Protein AF-A0A445EWA0-F1 (afdb_monomer)

pLDDT: mean 82.85, std 11.1, range [43.91, 96.12]

Sequence (110 aa):
MLISAWLNVSTDLIVGTDQKDETFWSRIHSYCIQVNANMKRGAVACKKRWYRINKVVAQFAGCYDQANQNIRSGSNADNIKELAYKLYSTNYDKNFTFEMHWNMLRLEQK

Foldseek 3Di:
DLLVLLVCLVPPPPPDPDDDPVRSLQSSQVVVCVVPVPPPDDSVRSVVVVVVLVVLLVLLVVLLVVLVVPDDPDDDSVSSNVSSQVSSCVVPVDGRDCVVSNVVVVVVVD

Organism: Arachis hypogaea (NCBI:txid3818)

Mean predicted aligned error: 7.18 Å

Solvent-accessible surface area (backbone atoms only — not comparable to full-atom values): 6388 Å² total; per-residue (Å²): 97,69,66,57,25,45,50,56,64,75,67,43,74,91,66,55,95,80,61,55,68,69,61,51,37,44,50,33,35,52,47,35,33,75,80,34,79,81,60,88,63,54,36,71,55,50,51,58,51,46,54,56,50,52,52,54,40,51,54,42,48,53,26,33,53,52,28,53,71,72,54,69,94,87,71,59,73,64,60,31,49,53,45,13,52,53,47,34,28,71,76,64,78,41,82,89,83,55,60,74,59,43,53,56,58,58,64,75,74,110

Radius of gyration: 16.54 Å; Cα contacts (8 Å, |Δi|>4): 74; chains: 1; bounding box: 42×24×40 Å

Secondary structure (DSSP, 8-state):
-HHHHHHHHHS-TTT-S---HHHHHHHHHHHHHHH-TT----HHHHHHHHHHHHHHHHHHHHHHHHHHHHSPTT--HHHHHHHHHHHHHHHHSS----HHHHHHHHHTT-

Structure (mmCIF, N/CA/C/O backbone):
data_AF-A0A445EWA0-F1
#
_entry.id   AF-A0A445EWA0-F1
#
loop_
_atom_site.group_PDB
_atom_site.id
_atom_site.type_symbol
_atom_site.label_atom_id
_atom_site.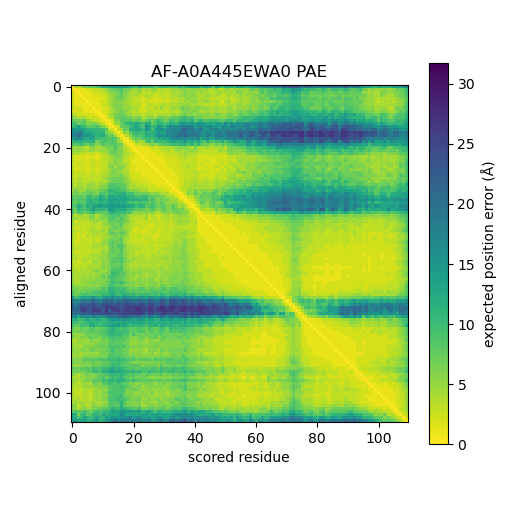label_alt_id
_atom_site.label_comp_id
_atom_site.label_asym_id
_atom_site.label_entity_id
_atom_site.label_seq_id
_atom_site.pdbx_PDB_ins_code
_atom_site.Cartn_x
_atom_site.Cartn_y
_atom_site.Cartn_z
_atom_site.occupancy
_atom_site.B_iso_or_equiv
_atom_site.auth_seq_id
_atom_site.auth_comp_id
_atom_site.auth_asym_id
_atom_site.auth_atom_id
_atom_site.pdbx_PDB_model_num
ATOM 1 N N . MET A 1 1 ? -7.551 10.111 2.344 1.00 73.88 1 MET A N 1
ATOM 2 C CA . MET A 1 1 ? -8.521 9.782 3.411 1.00 73.88 1 MET A CA 1
ATOM 3 C C . MET A 1 1 ? -8.146 8.498 4.145 1.00 73.88 1 MET A C 1
ATOM 5 O O . MET A 1 1 ? -7.684 8.621 5.261 1.00 73.88 1 MET A O 1
ATOM 9 N N . LEU A 1 2 ? -8.248 7.294 3.554 1.00 82.81 2 LEU A N 1
ATOM 10 C CA . LEU A 1 2 ? -7.838 6.061 4.260 1.00 82.81 2 LEU A CA 1
ATOM 11 C C . LEU A 1 2 ? -6.312 5.868 4.304 1.00 82.81 2 LEU A C 1
ATOM 13 O O . LEU A 1 2 ? -5.791 5.495 5.343 1.00 82.81 2 LEU A O 1
ATOM 17 N N . ILE A 1 3 ? -5.600 6.161 3.208 1.00 81.25 3 ILE A N 1
ATOM 18 C CA . ILE A 1 3 ? -4.126 6.066 3.160 1.00 81.25 3 ILE A CA 1
ATOM 19 C C . ILE A 1 3 ? -3.472 7.098 4.065 1.00 81.25 3 ILE A C 1
ATOM 21 O O . ILE A 1 3 ? -2.608 6.749 4.848 1.00 81.25 3 ILE A O 1
ATOM 25 N N . SER A 1 4 ? -3.939 8.343 4.009 1.00 80.81 4 SER A N 1
ATOM 26 C CA . SER A 1 4 ? -3.468 9.412 4.892 1.00 80.81 4 SER A CA 1
ATOM 27 C C . SER A 1 4 ? -3.724 9.098 6.370 1.00 80.81 4 SER A C 1
ATOM 29 O O . SER A 1 4 ? -2.848 9.323 7.191 1.00 80.81 4 SER A O 1
ATOM 31 N N . ALA A 1 5 ? -4.893 8.534 6.705 1.00 83.94 5 ALA A N 1
ATOM 32 C CA . ALA A 1 5 ? -5.199 8.091 8.066 1.00 83.94 5 ALA A CA 1
ATOM 33 C C . ALA A 1 5 ? -4.288 6.942 8.511 1.00 83.94 5 ALA A C 1
ATOM 35 O O . ALA A 1 5 ? -3.788 6.950 9.627 1.00 83.94 5 ALA A O 1
ATOM 36 N N . TRP A 1 6 ? -4.073 5.954 7.635 1.00 84.19 6 TRP A N 1
ATOM 37 C CA . TRP A 1 6 ? -3.179 4.838 7.920 1.00 84.19 6 TRP A CA 1
ATOM 38 C C . TRP A 1 6 ? -1.747 5.325 8.138 1.00 84.19 6 TRP A C 1
ATOM 40 O O . TRP A 1 6 ? -1.171 4.987 9.162 1.00 84.19 6 TRP A O 1
ATOM 50 N N . LEU A 1 7 ? -1.230 6.176 7.243 1.00 81.75 7 LEU A N 1
ATOM 51 C CA . LEU A 1 7 ? 0.098 6.780 7.355 1.00 81.75 7 LEU A CA 1
ATOM 52 C C . LEU A 1 7 ? 0.248 7.506 8.690 1.00 81.75 7 LEU A C 1
ATOM 54 O O . LEU A 1 7 ? 1.124 7.143 9.463 1.00 81.75 7 LEU A O 1
ATOM 58 N N . ASN A 1 8 ? -0.673 8.422 9.008 1.00 81.12 8 ASN A N 1
ATOM 59 C CA . ASN A 1 8 ? -0.639 9.198 10.247 1.00 81.12 8 ASN A CA 1
ATOM 60 C C . ASN A 1 8 ? -0.627 8.325 11.511 1.00 81.12 8 ASN A C 1
ATOM 62 O O . ASN A 1 8 ? 0.101 8.636 12.442 1.00 81.12 8 ASN A O 1
ATOM 66 N N . VAL A 1 9 ? -1.391 7.228 11.541 1.00 81.00 9 VAL A N 1
ATOM 67 C CA . VAL A 1 9 ? -1.429 6.321 12.703 1.00 81.00 9 VAL A CA 1
ATOM 68 C C . VAL A 1 9 ? -0.228 5.367 12.725 1.00 81.00 9 VAL A C 1
ATOM 70 O O . VAL A 1 9 ? 0.224 4.984 13.800 1.00 81.00 9 VAL A O 1
ATOM 73 N N . SER A 1 10 ? 0.296 4.968 11.562 1.00 76.31 10 SER A N 1
ATOM 74 C CA . SER A 1 10 ? 1.449 4.061 11.446 1.00 76.31 10 SER A CA 1
ATOM 75 C C . SER A 1 10 ? 2.792 4.723 11.756 1.00 76.31 10 SER A C 1
ATOM 77 O O . SER A 1 10 ? 3.719 4.027 12.159 1.00 76.31 10 SER A O 1
ATOM 79 N N . THR A 1 11 ? 2.894 6.044 11.580 1.00 74.06 11 THR A N 1
ATOM 80 C CA . THR A 1 11 ? 4.105 6.832 11.856 1.00 74.06 11 THR A CA 1
ATOM 81 C C . THR A 1 11 ? 4.021 7.614 13.168 1.00 74.06 11 THR A C 1
ATOM 83 O O . THR A 1 11 ? 4.972 8.305 13.52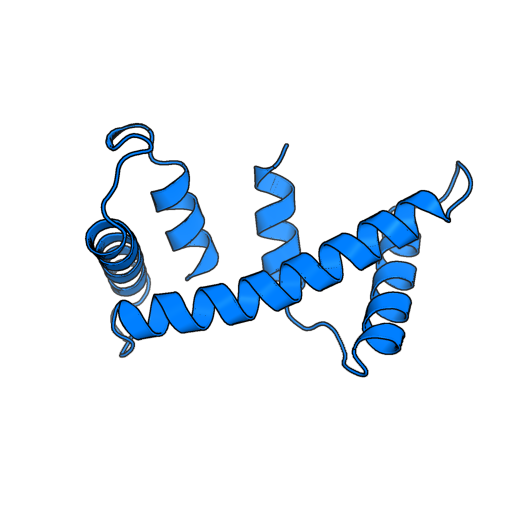8 1.00 74.06 11 THR A O 1
ATOM 86 N N . ASP A 1 12 ? 2.910 7.496 13.906 1.00 70.69 12 ASP A N 1
ATOM 87 C CA . ASP A 1 12 ? 2.733 8.130 15.211 1.00 70.69 12 ASP A CA 1
ATOM 88 C C . ASP A 1 12 ? 3.683 7.514 16.253 1.00 70.69 12 ASP A C 1
ATOM 90 O O . ASP A 1 12 ? 3.441 6.440 16.816 1.00 70.69 12 ASP A O 1
ATOM 94 N N . LEU A 1 13 ? 4.777 8.235 16.512 1.00 57.25 13 LEU A N 1
ATOM 95 C CA . LEU A 1 13 ? 5.830 7.871 17.460 1.00 57.25 13 LEU A CA 1
ATOM 96 C C . LEU A 1 13 ? 5.319 7.737 18.902 1.00 57.25 13 LEU A C 1
ATOM 98 O O . LEU A 1 13 ? 5.947 7.047 19.702 1.00 57.25 13 LEU A O 1
ATOM 102 N N . ILE A 1 14 ? 4.193 8.376 19.246 1.00 60.62 14 ILE A N 1
ATOM 103 C CA . ILE A 1 14 ? 3.695 8.463 20.628 1.00 60.62 14 ILE A CA 1
ATOM 104 C C . ILE A 1 14 ? 3.207 7.106 21.135 1.00 60.62 14 ILE A C 1
ATOM 106 O O . ILE A 1 14 ? 3.206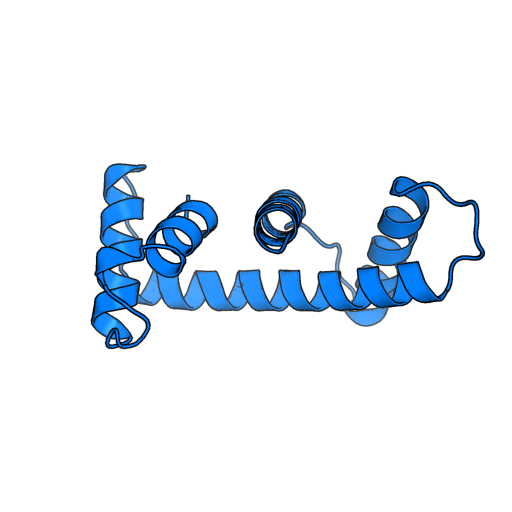 6.861 22.340 1.00 60.62 14 ILE A O 1
ATOM 110 N N . VAL A 1 15 ? 2.790 6.208 20.242 1.00 58.34 15 VAL A N 1
ATOM 111 C CA . VAL A 1 15 ? 2.111 4.976 20.664 1.00 58.34 15 VAL A CA 1
ATOM 112 C C . VAL A 1 15 ? 2.969 3.723 20.480 1.00 58.34 15 VAL A C 1
ATOM 114 O O . VAL A 1 15 ? 2.641 2.666 21.014 1.00 58.34 15 VAL A O 1
ATOM 117 N N . GLY A 1 16 ? 4.126 3.847 19.830 1.00 56.25 16 GLY A N 1
ATOM 118 C CA . GLY A 1 16 ? 5.035 2.725 19.625 1.00 56.25 16 GLY A CA 1
ATOM 119 C C . GLY A 1 16 ? 4.421 1.591 18.791 1.00 56.25 16 GLY A C 1
ATOM 120 O O . GLY A 1 16 ? 3.249 1.599 18.403 1.00 56.25 16 GLY A O 1
ATOM 121 N N . THR A 1 17 ? 5.250 0.597 18.491 1.00 55.97 17 THR A N 1
ATOM 122 C CA . THR A 1 17 ? 4.958 -0.497 17.551 1.00 55.97 17 THR A CA 1
ATOM 123 C C . THR A 1 17 ? 3.984 -1.552 18.097 1.00 55.97 17 THR A C 1
ATOM 125 O O . THR A 1 17 ? 3.592 -2.451 17.359 1.00 55.97 17 THR A O 1
ATOM 128 N N . ASP A 1 18 ? 3.563 -1.441 19.363 1.00 61.50 18 ASP A N 1
ATOM 129 C CA . ASP A 1 18 ? 2.872 -2.500 20.118 1.00 61.50 18 ASP A CA 1
ATOM 130 C C . ASP A 1 18 ? 1.366 -2.224 20.325 1.00 61.50 18 ASP A C 1
ATOM 132 O O . ASP A 1 18 ? 0.767 -2.469 21.376 1.00 61.50 18 ASP A O 1
ATOM 136 N N . GLN A 1 19 ? 0.714 -1.664 19.301 1.00 69.12 19 GLN A N 1
ATOM 137 C CA . GLN A 1 19 ? -0.733 -1.447 19.318 1.00 69.12 19 GLN A CA 1
ATOM 138 C C . GLN A 1 19 ? -1.493 -2.739 19.012 1.00 69.12 19 GLN A C 1
ATOM 140 O O . GLN A 1 19 ? -1.285 -3.375 17.980 1.00 69.12 19 GLN A O 1
ATOM 145 N N . LYS A 1 20 ? -2.482 -3.068 19.853 1.00 80.38 20 LYS A N 1
ATOM 146 C CA . LYS A 1 20 ? -3.496 -4.077 19.514 1.00 80.38 20 LYS A CA 1
ATOM 147 C C . LYS A 1 20 ? -4.191 -3.687 18.203 1.00 80.38 20 LYS A C 1
ATOM 149 O O . LYS A 1 20 ? -4.605 -2.538 18.041 1.00 80.38 20 LYS A O 1
ATOM 154 N N . ASP A 1 21 ? -4.358 -4.652 17.296 1.00 80.31 21 ASP A N 1
ATOM 155 C CA . ASP A 1 21 ? -4.940 -4.451 15.957 1.00 80.31 21 ASP A CA 1
ATOM 156 C C . ASP A 1 21 ? -6.289 -3.706 16.000 1.00 80.31 21 ASP A C 1
ATOM 158 O O . ASP A 1 21 ? -6.515 -2.774 15.227 1.00 80.31 21 ASP A O 1
ATOM 162 N N . GLU A 1 22 ? -7.157 -4.032 16.958 1.00 83.38 22 GLU A N 1
ATOM 163 C CA . GLU A 1 22 ? -8.445 -3.350 17.142 1.00 83.38 22 GLU A CA 1
ATOM 164 C C . GLU A 1 22 ? -8.287 -1.858 17.467 1.00 83.38 22 GLU A C 1
ATOM 166 O O . GLU A 1 22 ? -8.998 -1.017 16.908 1.00 83.38 22 GLU A O 1
ATOM 171 N N . THR A 1 23 ? -7.328 -1.510 18.328 1.00 84.75 23 THR A N 1
ATOM 172 C CA . THR A 1 23 ? -7.024 -0.123 18.706 1.00 84.75 23 THR A CA 1
ATOM 173 C C . THR A 1 23 ? -6.483 0.657 17.512 1.00 84.75 23 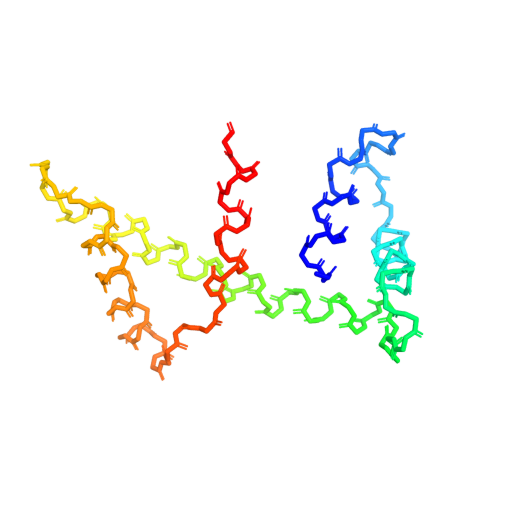THR A C 1
ATOM 175 O O . THR A 1 23 ? -6.919 1.783 17.259 1.00 84.75 23 THR A O 1
ATOM 178 N N . PHE A 1 24 ? -5.594 0.038 16.734 1.00 85.19 24 PHE A N 1
ATOM 179 C CA . PHE A 1 24 ? -5.018 0.629 15.529 1.00 85.19 24 PHE A CA 1
ATOM 180 C C . PHE A 1 24 ? -6.105 0.995 14.504 1.00 85.19 24 PHE A C 1
ATOM 182 O O . PHE A 1 24 ? -6.220 2.148 14.075 1.00 85.19 24 PHE A O 1
ATOM 189 N N . TRP A 1 25 ? -6.985 0.047 14.168 1.00 87.69 25 TRP A N 1
ATOM 190 C CA . TRP A 1 25 ? -8.066 0.291 13.207 1.00 87.69 25 TRP A CA 1
ATOM 191 C C . TRP A 1 25 ? -9.141 1.242 13.730 1.00 87.69 25 TRP A C 1
ATOM 193 O O . TRP A 1 25 ? -9.729 1.986 12.939 1.00 87.69 25 TRP A O 1
ATOM 203 N N . SER A 1 26 ? -9.376 1.259 15.044 1.00 86.88 26 SER A N 1
ATOM 204 C CA . SER A 1 26 ? -10.289 2.214 15.675 1.00 86.88 26 SER A CA 1
ATOM 205 C C . SER A 1 26 ? -9.788 3.650 15.527 1.00 86.88 26 SER A C 1
ATOM 207 O O . SER A 1 26 ? -10.568 4.532 15.180 1.00 86.88 26 SER A O 1
ATOM 209 N N . ARG A 1 27 ? -8.482 3.894 15.681 1.00 86.62 27 ARG A N 1
ATOM 210 C CA . ARG A 1 27 ? -7.885 5.226 15.486 1.00 86.62 27 ARG A CA 1
ATOM 211 C C . ARG A 1 27 ? -7.910 5.683 14.037 1.00 86.62 27 ARG A C 1
ATOM 213 O O . ARG A 1 27 ? -8.311 6.812 13.767 1.00 86.62 27 ARG A O 1
ATOM 220 N N . ILE A 1 28 ? -7.578 4.792 13.101 1.00 86.12 28 ILE A N 1
ATOM 221 C CA . ILE A 1 28 ? -7.705 5.071 11.662 1.00 86.12 28 ILE A CA 1
ATOM 222 C C . ILE A 1 28 ? -9.145 5.461 11.320 1.00 86.12 28 ILE A C 1
ATOM 224 O O . ILE A 1 28 ? -9.381 6.389 10.545 1.00 86.12 28 ILE A O 1
ATOM 228 N N . HIS A 1 29 ? -10.118 4.751 11.890 1.00 86.31 29 HIS A N 1
ATOM 229 C CA . HIS A 1 29 ? -11.529 5.053 11.704 1.00 86.31 29 HIS A CA 1
ATOM 230 C C . HIS A 1 29 ? -11.911 6.418 12.288 1.00 86.31 29 HIS A C 1
ATOM 232 O O . HIS A 1 29 ? -12.531 7.209 11.578 1.00 86.31 29 HIS A O 1
ATOM 238 N N . SER A 1 30 ? -11.488 6.729 13.517 1.00 86.31 30 SER A N 1
ATOM 239 C CA . SER A 1 30 ? -11.712 8.039 14.139 1.00 86.31 30 SER A CA 1
ATOM 240 C C . SER A 1 30 ? -11.141 9.177 13.295 1.00 86.31 30 SER A C 1
ATOM 242 O O . SER A 1 30 ? -11.850 10.141 13.018 1.00 86.31 30 SER A O 1
ATOM 244 N N . TYR A 1 31 ? -9.913 9.033 12.790 1.00 84.69 31 TYR A N 1
ATOM 245 C CA . 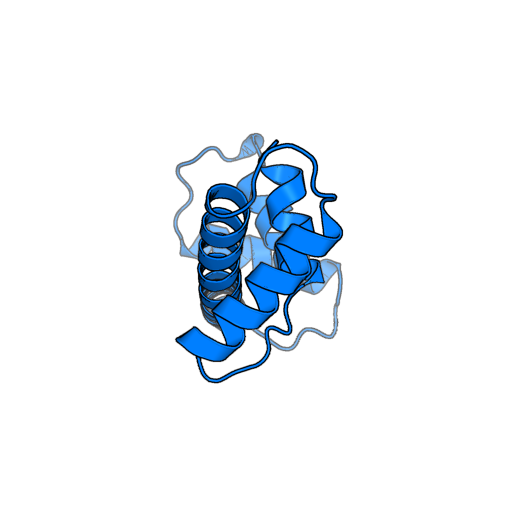TYR A 1 31 ? -9.307 10.015 11.890 1.00 84.69 31 TYR A CA 1
ATOM 246 C C . TYR A 1 31 ? -10.097 10.150 10.577 1.00 84.69 31 TYR A C 1
ATOM 248 O O . TYR A 1 31 ? -10.353 11.252 10.093 1.00 84.69 31 TYR A O 1
ATOM 256 N N . CYS A 1 32 ? -10.547 9.034 9.994 1.00 83.00 32 CYS A N 1
ATOM 257 C CA . CYS A 1 32 ? -11.378 9.071 8.790 1.00 83.00 32 CYS A CA 1
ATOM 258 C C . CYS A 1 32 ? -12.710 9.807 9.012 1.00 83.00 32 CYS A C 1
ATOM 260 O O . CYS A 1 32 ? -13.147 10.507 8.103 1.00 83.00 32 CYS A O 1
ATOM 262 N N . ILE A 1 33 ? -13.340 9.665 10.183 1.00 84.81 33 ILE A N 1
ATOM 263 C CA . ILE A 1 33 ? -14.559 10.409 10.542 1.00 84.81 33 ILE A CA 1
ATOM 264 C C . ILE A 1 33 ? -14.253 11.894 10.740 1.00 84.81 33 ILE A C 1
ATOM 266 O O . ILE A 1 33 ? -15.002 12.728 10.245 1.00 84.81 33 ILE A O 1
ATOM 270 N N . GLN A 1 34 ? -13.152 12.239 11.412 1.00 82.62 34 GLN A N 1
ATOM 271 C CA . GLN A 1 34 ? -12.747 13.638 11.602 1.00 82.62 34 GLN A CA 1
ATOM 272 C C . GLN A 1 34 ? -12.550 14.363 10.265 1.00 82.62 34 GLN A C 1
ATOM 274 O O . GLN A 1 34 ? -12.989 15.496 10.101 1.00 82.62 34 GLN A O 1
ATOM 279 N N . VAL A 1 35 ? -11.935 13.691 9.289 1.00 76.94 35 VAL A N 1
ATOM 280 C CA . VAL A 1 35 ? -11.702 14.244 7.945 1.00 76.94 35 VAL A CA 1
ATOM 281 C C . VAL A 1 35 ? -12.956 14.177 7.063 1.00 76.94 35 VAL A C 1
ATOM 283 O O . VAL A 1 35 ? -13.104 14.960 6.127 1.00 76.94 35 VAL A O 1
ATOM 286 N N . ASN A 1 36 ? -13.868 13.239 7.324 1.00 79.00 36 ASN A N 1
ATOM 287 C CA . ASN A 1 36 ? -15.120 13.093 6.590 1.00 79.00 36 ASN A CA 1
ATOM 288 C C . ASN A 1 36 ? -16.224 12.551 7.502 1.00 79.00 36 ASN A C 1
ATOM 290 O O . ASN A 1 36 ? -16.434 11.337 7.600 1.00 79.00 36 ASN A O 1
ATOM 294 N N . ALA A 1 37 ? -16.978 13.471 8.104 1.00 72.94 37 ALA A N 1
ATOM 295 C CA . ALA A 1 37 ? -18.052 13.154 9.042 1.00 72.94 37 ALA A CA 1
ATOM 296 C C . ALA A 1 37 ? -19.166 12.281 8.427 1.00 72.94 37 ALA A C 1
ATOM 298 O O . ALA A 1 37 ? -19.872 11.579 9.145 1.00 72.94 37 ALA A O 1
ATOM 299 N N . ASN A 1 38 ? -19.285 12.249 7.094 1.00 72.69 38 ASN A N 1
ATOM 300 C CA . ASN A 1 38 ? -20.263 11.427 6.375 1.00 72.69 38 ASN A CA 1
ATOM 301 C C . ASN A 1 38 ? -19.782 9.985 6.121 1.00 72.69 38 ASN A C 1
ATOM 303 O O . ASN A 1 38 ? -20.440 9.215 5.410 1.00 72.69 38 ASN A O 1
ATOM 307 N N . MET A 1 39 ? -18.626 9.585 6.659 1.00 73.62 39 MET A N 1
ATOM 308 C CA . MET A 1 39 ? -18.122 8.223 6.528 1.00 73.62 39 MET A CA 1
ATOM 309 C C . MET A 1 39 ? -19.013 7.226 7.290 1.00 73.62 39 MET A C 1
ATOM 311 O O . MET A 1 39 ? -18.850 6.993 8.478 1.00 73.62 39 MET A O 1
ATOM 315 N N . LYS A 1 40 ? -19.886 6.523 6.561 1.00 75.12 40 LYS A N 1
ATOM 316 C CA . LYS A 1 40 ? -20.751 5.450 7.100 1.00 75.12 40 LYS A CA 1
ATOM 317 C C . LYS A 1 40 ? -20.034 4.114 7.382 1.00 75.12 40 LYS A C 1
ATOM 319 O O . LYS A 1 40 ? -20.677 3.123 7.712 1.00 75.12 40 LYS A O 1
ATOM 324 N N . ARG A 1 41 ? -18.719 4.023 7.150 1.00 75.25 41 ARG A N 1
ATOM 325 C CA . ARG A 1 41 ? -17.952 2.764 7.214 1.00 75.25 41 ARG A CA 1
ATOM 326 C C . ARG A 1 41 ? -17.270 2.618 8.564 1.00 75.25 41 ARG A C 1
ATOM 328 O O . ARG A 1 41 ? -16.359 3.386 8.822 1.00 75.25 41 ARG A O 1
ATOM 335 N N . GLY A 1 42 ? -17.621 1.576 9.320 1.00 83.81 42 GLY A N 1
ATOM 336 C CA . GLY A 1 42 ? -16.944 1.211 10.570 1.00 83.81 42 GLY A CA 1
ATOM 337 C C . GLY A 1 42 ? -15.492 0.738 10.390 1.00 83.81 42 GLY A C 1
ATOM 338 O O . GLY A 1 42 ? -15.069 0.385 9.284 1.00 83.81 42 GLY A O 1
ATOM 339 N N . ALA A 1 43 ? -14.742 0.650 11.492 1.00 83.56 43 ALA A N 1
ATOM 340 C CA . ALA A 1 43 ? -13.320 0.275 11.513 1.00 83.56 43 ALA A CA 1
ATOM 341 C C . ALA A 1 43 ? -13.000 -1.042 10.776 1.00 83.56 43 ALA A C 1
ATOM 343 O O . ALA A 1 43 ? -12.050 -1.110 9.996 1.00 83.56 43 ALA A O 1
ATOM 344 N N . VAL A 1 44 ? -13.844 -2.071 10.917 1.00 85.31 44 VAL A N 1
ATOM 345 C CA . VAL A 1 44 ? -13.688 -3.352 10.196 1.00 85.31 44 VAL A CA 1
ATOM 346 C C . VAL A 1 44 ? -13.796 -3.171 8.675 1.00 85.31 44 VAL A C 1
ATOM 348 O O . VAL A 1 44 ? -13.075 -3.811 7.905 1.00 85.31 44 VAL A O 1
ATOM 351 N N . ALA A 1 45 ? -14.676 -2.279 8.213 1.00 85.94 45 ALA A N 1
ATOM 352 C CA . ALA A 1 45 ? -14.806 -1.963 6.794 1.00 85.94 45 ALA A CA 1
ATOM 353 C C . ALA A 1 45 ? -13.594 -1.165 6.281 1.00 85.94 45 ALA A C 1
ATOM 355 O O . ALA A 1 45 ? -13.151 -1.404 5.154 1.00 85.94 45 ALA A O 1
ATOM 356 N N . CYS A 1 46 ? -13.023 -0.275 7.104 1.00 85.94 46 CYS A N 1
ATOM 357 C CA . CYS A 1 46 ? -11.755 0.406 6.814 1.00 85.94 46 CYS A CA 1
ATOM 358 C C . CYS A 1 46 ? -10.623 -0.602 6.624 1.00 85.94 46 CYS A C 1
ATOM 360 O O . CYS A 1 46 ? -9.970 -0.584 5.583 1.00 85.94 46 CYS A O 1
ATOM 362 N N . LYS A 1 47 ? -10.470 -1.534 7.573 1.00 87.75 47 LYS A N 1
ATOM 363 C CA . LYS A 1 47 ? -9.482 -2.617 7.535 1.00 87.75 47 LYS A CA 1
ATOM 364 C C . LYS A 1 47 ? -9.582 -3.435 6.249 1.00 87.75 47 LYS A C 1
ATOM 366 O O . LYS A 1 47 ? -8.624 -3.537 5.484 1.00 87.75 47 LYS A O 1
ATOM 371 N N . LYS A 1 48 ? -10.771 -3.969 5.947 1.00 88.81 48 LYS A N 1
ATOM 372 C CA . LYS A 1 48 ? -11.004 -4.761 4.723 1.00 88.81 48 LYS A CA 1
ATOM 373 C C . LYS A 1 48 ? -10.698 -3.965 3.454 1.00 88.81 48 LYS A C 1
ATOM 375 O O . LYS A 1 48 ? -10.123 -4.508 2.512 1.00 88.81 48 LYS A O 1
ATOM 380 N N . ARG A 1 49 ? -11.084 -2.685 3.407 1.00 88.81 49 ARG A N 1
ATOM 381 C CA . ARG A 1 49 ? -10.802 -1.820 2.256 1.00 88.81 49 ARG A CA 1
ATOM 382 C C . ARG A 1 49 ? -9.307 -1.554 2.107 1.00 88.81 49 ARG A C 1
ATOM 384 O O . ARG A 1 49 ? -8.816 -1.621 0.985 1.00 88.81 49 ARG A O 1
ATOM 391 N N . TRP A 1 50 ? -8.608 -1.291 3.209 1.00 89.31 50 TRP A N 1
ATOM 392 C CA . TRP A 1 50 ? -7.165 -1.080 3.211 1.00 89.31 50 TRP A CA 1
ATOM 393 C C . TRP A 1 50 ? -6.433 -2.276 2.616 1.00 89.31 50 TRP A C 1
ATOM 395 O O . TRP A 1 50 ? -5.722 -2.100 1.637 1.00 89.31 50 TRP A O 1
ATOM 405 N N . TYR A 1 51 ? -6.671 -3.496 3.109 1.00 90.56 51 TYR A N 1
ATOM 406 C CA . TYR A 1 51 ? -5.973 -4.676 2.585 1.00 90.56 51 TYR A CA 1
ATOM 407 C C . TYR A 1 51 ? -6.215 -4.911 1.095 1.00 90.56 51 TYR A C 1
ATOM 409 O O . TYR A 1 51 ? -5.301 -5.324 0.387 1.00 90.56 51 TYR A O 1
ATOM 417 N N . ARG A 1 52 ? -7.423 -4.621 0.594 1.00 91.31 52 ARG A N 1
ATOM 418 C CA . ARG A 1 52 ? -7.714 -4.710 -0.845 1.00 91.31 52 ARG A CA 1
ATOM 419 C C . ARG A 1 52 ? -6.873 -3.721 -1.650 1.00 91.31 52 ARG A C 1
ATOM 421 O O . ARG A 1 52 ? -6.294 -4.112 -2.655 1.00 91.31 52 ARG A O 1
ATOM 428 N N . ILE A 1 53 ? -6.796 -2.468 -1.200 1.00 90.38 53 ILE A N 1
ATOM 429 C CA . ILE A 1 53 ? -5.992 -1.430 -1.858 1.00 90.38 53 ILE A CA 1
ATOM 430 C C . ILE A 1 53 ? -4.507 -1.775 -1.758 1.00 90.38 53 ILE A C 1
ATOM 432 O O . ILE A 1 53 ? -3.823 -1.792 -2.774 1.00 90.38 53 ILE A O 1
ATOM 436 N N . ASN A 1 54 ? -4.026 -2.106 -0.560 1.00 89.38 54 ASN A N 1
ATOM 437 C CA . ASN A 1 54 ? -2.623 -2.411 -0.310 1.00 89.38 54 ASN A CA 1
ATOM 438 C C . ASN A 1 54 ? -2.147 -3.605 -1.140 1.00 89.38 54 ASN A C 1
ATOM 440 O O . ASN A 1 54 ? -1.060 -3.561 -1.700 1.00 89.38 54 ASN A O 1
ATOM 444 N N . LYS A 1 55 ? -2.986 -4.637 -1.302 1.00 92.56 55 LYS A N 1
ATOM 445 C CA . LYS A 1 55 ? -2.692 -5.760 -2.200 1.00 92.56 55 LYS A CA 1
ATOM 446 C C . LYS A 1 55 ? -2.461 -5.283 -3.635 1.00 92.56 55 LYS A C 1
ATOM 448 O O . LYS A 1 55 ? -1.454 -5.638 -4.232 1.00 92.56 55 LYS A O 1
ATOM 453 N N . VAL A 1 56 ? -3.374 -4.480 -4.180 1.00 93.62 56 VAL A N 1
ATOM 454 C CA . VAL A 1 56 ? -3.276 -3.977 -5.561 1.00 93.62 56 VAL A CA 1
ATOM 455 C C . VAL A 1 56 ? -2.067 -3.052 -5.737 1.00 93.62 56 VAL A C 1
ATOM 457 O O . VAL A 1 56 ? -1.360 -3.147 -6.736 1.00 93.62 56 VAL A O 1
ATOM 460 N N . VAL A 1 57 ? -1.791 -2.199 -4.750 1.00 92.44 57 VAL A N 1
ATOM 461 C CA . VAL A 1 57 ? -0.626 -1.304 -4.744 1.00 92.44 57 VAL A CA 1
ATOM 462 C C . VAL A 1 57 ? 0.688 -2.089 -4.671 1.00 92.44 57 VAL A C 1
ATOM 464 O O . VAL A 1 57 ? 1.595 -1.797 -5.441 1.00 92.44 57 VAL A O 1
ATOM 467 N N . ALA A 1 58 ? 0.789 -3.104 -3.809 1.00 91.88 58 ALA A N 1
ATOM 468 C CA . ALA A 1 58 ? 1.981 -3.946 -3.691 1.00 91.88 58 ALA A CA 1
ATOM 469 C C . ALA A 1 58 ? 2.247 -4.755 -4.971 1.00 91.88 58 ALA A C 1
ATOM 471 O O . ALA A 1 58 ? 3.388 -4.873 -5.408 1.00 91.88 58 ALA A O 1
ATOM 472 N N . GLN A 1 59 ? 1.190 -5.262 -5.612 1.00 94.81 59 GLN A N 1
ATOM 473 C CA . GLN A 1 59 ? 1.295 -5.921 -6.916 1.00 94.81 59 GLN A CA 1
ATOM 474 C C . GLN A 1 59 ? 1.858 -4.981 -7.989 1.00 94.81 59 GLN A C 1
ATOM 476 O O . GLN A 1 59 ? 2.735 -5.381 -8.750 1.00 94.81 59 GLN A O 1
ATOM 481 N N . PHE A 1 60 ? 1.378 -3.734 -8.038 1.00 94.75 60 PHE A N 1
ATOM 482 C CA . PHE A 1 60 ? 1.903 -2.731 -8.964 1.00 94.75 60 PHE A CA 1
ATOM 483 C C . PHE A 1 60 ? 3.345 -2.331 -8.630 1.00 94.75 60 PHE A C 1
ATOM 485 O O . PHE A 1 60 ? 4.154 -2.198 -9.542 1.00 94.75 60 PHE A O 1
ATOM 492 N N . ALA A 1 61 ? 3.691 -2.199 -7.346 1.00 92.56 61 ALA A N 1
ATOM 493 C CA . ALA A 1 61 ? 5.062 -1.926 -6.917 1.00 92.56 61 ALA A CA 1
ATOM 494 C C . ALA A 1 61 ? 6.037 -3.006 -7.414 1.00 92.56 61 ALA A C 1
ATOM 496 O O . ALA A 1 61 ? 7.050 -2.664 -8.010 1.00 92.56 61 ALA A O 1
ATOM 497 N N . GLY A 1 62 ? 5.677 -4.290 -7.307 1.00 93.31 62 GLY A N 1
ATOM 498 C CA . GLY A 1 62 ? 6.489 -5.377 -7.867 1.00 93.31 62 GLY A CA 1
ATOM 499 C C . GLY A 1 62 ? 6.664 -5.284 -9.390 1.00 93.31 62 GLY A C 1
ATOM 500 O O . GLY A 1 62 ? 7.764 -5.485 -9.898 1.00 93.31 62 GLY A O 1
ATOM 501 N N . CYS A 1 63 ? 5.611 -4.916 -10.131 1.00 94.62 63 CYS A N 1
ATOM 502 C CA . CYS A 1 63 ? 5.716 -4.652 -11.572 1.00 94.62 63 CYS A CA 1
ATOM 503 C C . CYS A 1 63 ? 6.610 -3.441 -11.881 1.00 94.62 63 CYS A C 1
ATOM 505 O O . CYS A 1 63 ? 7.331 -3.456 -12.876 1.00 94.62 63 CYS A O 1
ATOM 507 N N . TYR A 1 64 ? 6.578 -2.404 -11.042 1.00 92.44 64 TYR A N 1
ATOM 508 C CA . TYR A 1 64 ? 7.445 -1.236 -11.175 1.00 92.44 64 TYR A CA 1
ATOM 509 C C . TYR A 1 64 ? 8.913 -1.582 -10.914 1.00 92.44 64 TYR A C 1
ATOM 511 O O . TYR A 1 64 ? 9.776 -1.174 -11.688 1.00 92.44 64 TYR A O 1
ATOM 519 N N . ASP A 1 65 ? 9.204 -2.385 -9.892 1.00 91.31 65 ASP A N 1
ATOM 520 C CA . ASP A 1 65 ? 10.563 -2.848 -9.600 1.00 91.31 65 ASP A CA 1
ATOM 521 C C . ASP A 1 65 ? 11.100 -3.729 -10.733 1.00 91.31 65 ASP A C 1
ATOM 523 O O . ASP A 1 65 ? 12.232 -3.546 -11.184 1.00 91.31 65 ASP A O 1
ATOM 527 N N . GLN A 1 66 ? 10.263 -4.622 -11.269 1.00 91.88 66 GLN A N 1
ATOM 528 C CA . GLN A 1 66 ? 10.594 -5.427 -12.445 1.00 91.88 66 GLN A CA 1
ATOM 529 C C . GLN A 1 66 ? 10.845 -4.551 -13.684 1.00 91.88 66 GLN A C 1
ATOM 531 O O . GLN A 1 66 ? 11.788 -4.794 -14.437 1.00 91.88 66 GLN A O 1
ATOM 536 N N . ALA A 1 67 ? 10.027 -3.519 -13.908 1.00 90.88 67 ALA A N 1
ATOM 537 C CA . ALA A 1 67 ? 10.241 -2.560 -14.989 1.00 90.88 67 ALA A CA 1
ATOM 538 C C . ALA A 1 67 ? 11.572 -1.813 -14.822 1.00 90.88 67 ALA A C 1
ATOM 540 O O . ALA A 1 67 ? 12.326 -1.676 -15.784 1.00 90.88 67 ALA A O 1
ATOM 541 N N . ASN A 1 68 ? 11.886 -1.385 -13.598 1.00 88.12 68 ASN A N 1
ATOM 542 C CA . ASN A 1 68 ? 13.115 -0.673 -13.270 1.00 88.12 68 ASN A CA 1
ATOM 543 C C . ASN A 1 68 ? 14.368 -1.540 -13.492 1.00 88.12 68 ASN A C 1
ATOM 545 O O . ASN A 1 68 ? 15.372 -1.044 -13.989 1.00 88.12 68 ASN A O 1
ATOM 549 N N . GLN A 1 69 ? 14.301 -2.840 -13.187 1.00 87.38 69 GLN A N 1
ATOM 550 C CA . GLN A 1 69 ? 15.402 -3.787 -13.422 1.00 87.38 69 GLN A CA 1
ATOM 551 C C . GLN A 1 69 ? 15.645 -4.091 -14.910 1.00 87.38 69 GLN A C 1
ATOM 553 O O . GLN A 1 69 ? 16.776 -4.362 -15.305 1.00 87.38 69 GLN A O 1
ATOM 558 N N . ASN A 1 70 ? 14.599 -4.054 -15.741 1.00 79.81 70 ASN A N 1
ATOM 559 C CA . ASN A 1 70 ? 14.687 -4.385 -17.169 1.00 79.81 70 ASN A CA 1
ATOM 560 C C . ASN A 1 70 ? 15.189 -3.233 -18.050 1.00 79.81 70 ASN A C 1
ATOM 562 O O . ASN A 1 70 ? 15.492 -3.436 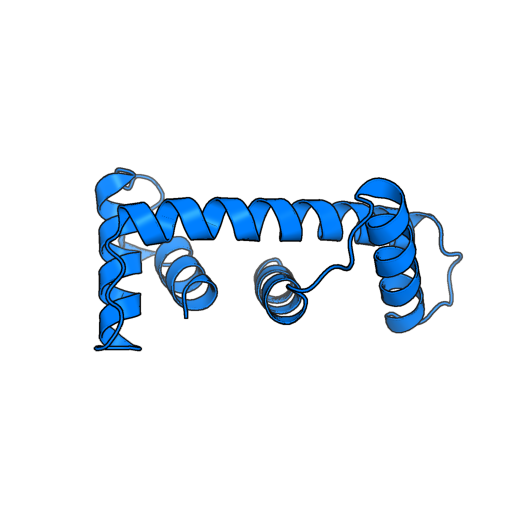-19.228 1.00 79.81 70 ASN A O 1
ATOM 566 N N . ILE A 1 71 ? 15.256 -2.018 -17.515 1.00 72.94 71 ILE A N 1
ATOM 567 C CA . ILE A 1 71 ? 15.583 -0.828 -18.290 1.00 72.94 71 ILE A CA 1
ATOM 568 C C . ILE A 1 71 ? 17.085 -0.522 -18.194 1.00 72.94 71 ILE A C 1
ATOM 570 O O . ILE A 1 71 ? 17.657 -0.409 -17.113 1.00 72.94 71 ILE A O 1
ATOM 574 N N . ARG A 1 72 ? 17.739 -0.374 -19.357 1.00 59.81 72 ARG A N 1
ATOM 575 C CA . ARG A 1 72 ? 19.153 0.026 -19.457 1.00 59.81 72 ARG A CA 1
ATOM 576 C C . ARG A 1 72 ? 19.335 1.471 -18.973 1.00 59.81 72 ARG A C 1
ATOM 578 O O . ARG A 1 72 ? 18.460 2.315 -19.179 1.00 59.81 72 ARG A O 1
ATOM 585 N N . SER A 1 73 ? 20.484 1.756 -18.359 1.00 57.81 73 SER A N 1
ATOM 586 C CA . SER A 1 73 ? 20.873 3.082 -17.857 1.00 57.81 73 SER A CA 1
ATOM 587 C C . SER A 1 73 ? 20.601 4.185 -18.892 1.00 57.81 73 SER A C 1
ATOM 589 O O . SER A 1 73 ? 21.159 4.134 -19.987 1.00 57.81 73 SER A O 1
ATOM 591 N N . GLY A 1 74 ? 19.755 5.164 -18.544 1.00 61.00 74 GLY A N 1
ATOM 592 C CA . GLY A 1 74 ? 19.448 6.334 -19.386 1.00 61.00 74 GLY A CA 1
ATOM 593 C C . GLY A 1 74 ? 17.962 6.624 -19.647 1.00 61.00 74 GLY A C 1
ATOM 594 O O . GLY A 1 74 ? 17.658 7.599 -20.326 1.00 61.00 74 GLY A O 1
ATOM 595 N N . SER A 1 75 ? 17.025 5.824 -19.130 1.00 61.28 75 SER A N 1
ATOM 596 C CA . SER A 1 75 ? 15.583 6.083 -19.312 1.00 61.28 75 SER A CA 1
ATOM 597 C C . SER A 1 75 ? 14.983 6.977 -18.225 1.00 61.28 75 SER A C 1
ATOM 599 O O . SER A 1 75 ? 15.402 6.932 -17.069 1.00 61.28 75 SER A O 1
ATOM 601 N N . ASN A 1 76 ? 13.965 7.761 -18.598 1.00 79.50 76 ASN A N 1
ATOM 602 C CA . ASN A 1 76 ? 13.215 8.610 -17.672 1.00 79.50 76 ASN A CA 1
ATOM 603 C C . ASN A 1 76 ? 12.250 7.779 -16.789 1.00 79.50 76 ASN A C 1
ATOM 605 O O . ASN A 1 76 ? 11.918 6.631 -17.098 1.00 79.50 76 ASN A O 1
ATOM 609 N N . ALA A 1 77 ? 11.786 8.367 -15.684 1.00 81.31 77 ALA A N 1
ATOM 610 C CA . ALA A 1 77 ? 10.860 7.717 -14.753 1.00 81.31 77 ALA A CA 1
ATOM 611 C C . ALA A 1 77 ? 9.493 7.369 -15.380 1.00 81.31 77 ALA A C 1
ATOM 613 O O . ALA A 1 77 ? 8.841 6.419 -14.938 1.00 81.31 77 ALA A O 1
ATOM 614 N N . ASP A 1 78 ? 9.073 8.099 -16.414 1.00 85.62 78 ASP A N 1
ATOM 615 C CA . ASP A 1 78 ? 7.803 7.875 -17.107 1.00 85.62 78 ASP A CA 1
ATOM 616 C C . ASP A 1 78 ? 7.829 6.579 -17.928 1.00 85.62 78 ASP A C 1
ATOM 618 O O . ASP A 1 78 ? 6.867 5.816 -17.891 1.00 85.62 78 ASP A O 1
ATOM 622 N N . ASN A 1 79 ? 8.961 6.255 -18.560 1.00 87.56 79 ASN A N 1
ATOM 623 C CA . ASN A 1 79 ? 9.163 5.014 -19.312 1.00 87.56 79 ASN A CA 1
ATOM 624 C C . ASN A 1 79 ? 9.066 3.787 -18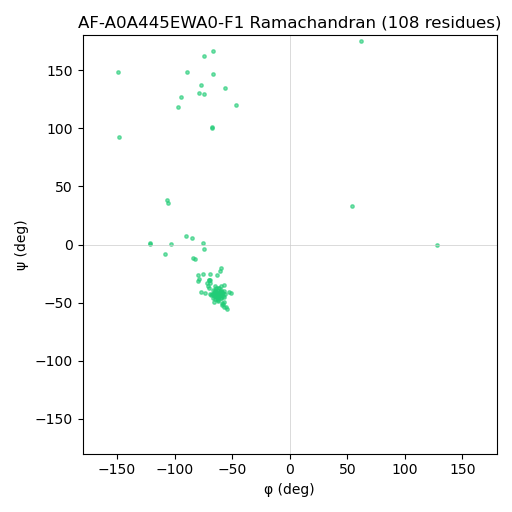.394 1.00 87.56 79 ASN A C 1
ATOM 626 O O . ASN A 1 79 ? 8.438 2.786 -18.743 1.00 87.56 79 ASN A O 1
ATOM 630 N N . ILE A 1 80 ? 9.662 3.868 -17.196 1.00 88.69 80 ILE A N 1
ATOM 631 C CA . ILE A 1 80 ? 9.581 2.803 -16.183 1.00 88.69 80 ILE A CA 1
ATOM 632 C C . ILE A 1 80 ? 8.124 2.603 -15.765 1.00 88.69 80 ILE A C 1
ATOM 634 O O . ILE A 1 80 ? 7.636 1.476 -15.689 1.00 88.69 80 ILE A O 1
ATOM 638 N N . LYS A 1 81 ? 7.410 3.704 -15.526 1.00 89.62 81 LYS A N 1
ATOM 639 C CA . LYS A 1 81 ? 6.009 3.672 -15.114 1.00 89.62 81 LYS A CA 1
ATOM 640 C C . LYS A 1 81 ? 5.102 3.106 -16.208 1.00 89.62 81 LYS A C 1
ATOM 642 O O . LYS A 1 81 ? 4.237 2.289 -15.903 1.00 89.62 81 LYS A O 1
ATOM 647 N N . GLU A 1 82 ? 5.309 3.479 -17.468 1.00 92.00 82 GLU A N 1
ATOM 648 C CA . GLU A 1 82 ? 4.557 2.931 -18.602 1.00 92.00 82 GLU A CA 1
ATOM 649 C C . GLU A 1 82 ? 4.774 1.416 -18.737 1.00 92.00 82 GLU A C 1
ATOM 651 O O . GLU A 1 82 ? 3.815 0.655 -18.891 1.00 92.00 82 GLU A O 1
ATOM 656 N N . LEU A 1 83 ? 6.022 0.954 -18.609 1.00 92.00 83 LEU A N 1
ATOM 657 C CA . LEU A 1 83 ? 6.335 -0.474 -18.615 1.00 92.00 83 LEU A CA 1
ATOM 658 C C . LEU A 1 83 ? 5.680 -1.200 -17.429 1.00 92.00 83 LEU A C 1
ATOM 660 O O . LEU A 1 83 ? 5.112 -2.275 -17.613 1.00 92.00 83 LEU A O 1
ATOM 664 N N . ALA A 1 84 ? 5.682 -0.598 -16.239 1.00 93.56 84 ALA A N 1
ATOM 665 C CA . ALA A 1 84 ? 5.017 -1.148 -15.059 1.00 93.56 84 ALA A CA 1
ATOM 666 C C . ALA A 1 84 ? 3.504 -1.331 -15.275 1.00 93.56 84 ALA A C 1
ATOM 668 O O . ALA A 1 84 ? 2.951 -2.366 -14.902 1.00 93.56 84 ALA A O 1
ATOM 669 N N . TYR A 1 85 ? 2.837 -0.371 -15.929 1.00 95.00 85 TYR A N 1
ATOM 670 C CA . TYR A 1 85 ? 1.425 -0.488 -16.308 1.00 95.00 85 TYR A CA 1
ATOM 671 C C . TYR A 1 85 ? 1.170 -1.650 -17.273 1.00 95.00 85 TYR A C 1
ATOM 673 O O . TYR A 1 85 ? 0.229 -2.421 -17.064 1.00 95.00 85 TYR A O 1
ATOM 681 N N . LYS A 1 86 ? 2.022 -1.814 -18.292 1.00 94.44 86 LYS A N 1
ATOM 682 C CA . LYS A 1 86 ? 1.928 -2.928 -19.251 1.00 94.44 86 LYS A CA 1
ATOM 683 C C . LYS A 1 86 ? 2.131 -4.280 -18.565 1.00 94.44 86 LYS A C 1
ATOM 685 O O . LYS A 1 86 ? 1.341 -5.199 -18.782 1.00 94.44 86 LYS A O 1
ATOM 690 N N . LEU A 1 87 ? 3.138 -4.386 -17.694 1.00 95.06 87 LEU A N 1
ATOM 691 C CA . LEU A 1 87 ? 3.398 -5.590 -16.899 1.00 95.06 87 LEU A CA 1
ATOM 692 C C . LEU A 1 87 ? 2.223 -5.916 -15.972 1.00 95.06 87 LEU A C 1
ATOM 694 O O . LEU A 1 87 ? 1.792 -7.063 -15.913 1.00 95.06 87 LEU A O 1
ATOM 698 N N . TYR A 1 88 ? 1.658 -4.916 -15.292 1.00 96.12 88 TYR A N 1
ATOM 699 C CA . TYR A 1 88 ? 0.512 -5.123 -14.409 1.00 96.12 88 TYR A CA 1
ATOM 700 C C . TYR A 1 88 ? -0.717 -5.627 -15.176 1.00 96.12 88 TYR A C 1
ATOM 702 O O . TYR A 1 88 ? -1.336 -6.609 -14.770 1.00 96.12 88 TYR A O 1
ATOM 710 N N . SER A 1 89 ? -1.046 -4.989 -16.303 1.00 95.50 89 SER A N 1
ATOM 711 C CA . SER A 1 89 ? -2.168 -5.404 -17.152 1.00 95.50 89 SER A CA 1
ATOM 712 C C . SER A 1 89 ? -1.990 -6.832 -17.664 1.00 95.50 89 SER A C 1
ATOM 714 O O . SER A 1 89 ? -2.918 -7.627 -17.565 1.00 95.50 89 SER A O 1
ATOM 716 N N . THR A 1 90 ? -0.778 -7.188 -18.088 1.00 95.62 90 THR A N 1
ATOM 717 C CA . THR A 1 90 ? -0.450 -8.543 -18.554 1.00 95.62 90 THR A CA 1
ATOM 718 C C . THR A 1 90 ? -0.564 -9.583 -17.434 1.00 95.62 90 THR A C 1
ATOM 720 O O . THR A 1 90 ? -1.114 -10.659 -17.643 1.00 95.62 90 THR A O 1
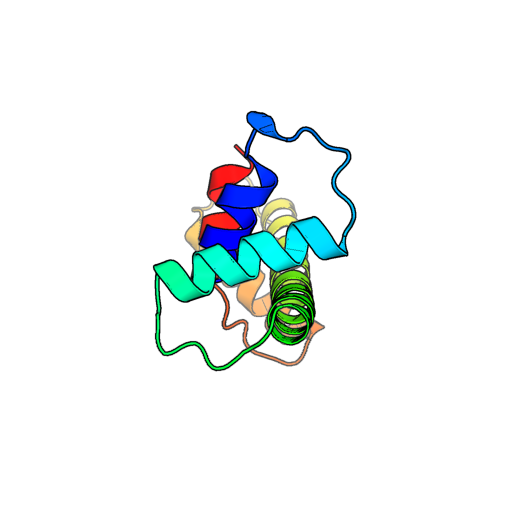ATOM 723 N N . ASN A 1 91 ? -0.078 -9.268 -16.230 1.00 94.88 91 ASN A N 1
ATOM 724 C CA . ASN A 1 91 ? -0.022 -10.221 -15.117 1.00 94.88 91 ASN A CA 1
ATOM 725 C C . ASN A 1 91 ? -1.371 -10.422 -14.409 1.00 94.88 91 ASN A C 1
ATOM 727 O O . ASN A 1 91 ? -1.605 -11.481 -13.827 1.00 94.88 91 ASN A O 1
ATOM 731 N N . TYR A 1 92 ? -2.234 -9.403 -14.397 1.00 93.69 92 TYR A N 1
ATOM 732 C CA . TYR A 1 92 ? -3.467 -9.400 -13.599 1.00 93.69 92 TYR A CA 1
ATOM 733 C C . TYR A 1 92 ? -4.747 -9.219 -14.417 1.00 93.69 92 TYR A C 1
ATOM 735 O O . TYR A 1 92 ? -5.825 -9.172 -13.818 1.00 93.69 92 TYR A O 1
ATOM 743 N N . ASP A 1 93 ? -4.628 -9.106 -15.742 1.00 93.12 93 ASP A N 1
ATOM 744 C CA . ASP A 1 93 ? -5.729 -8.907 -16.695 1.00 93.12 93 ASP A CA 1
ATOM 745 C C . ASP A 1 93 ? -6.614 -7.691 -16.353 1.00 93.12 93 ASP A C 1
ATOM 747 O O . ASP A 1 93 ? -7.838 -7.688 -16.491 1.00 93.12 93 ASP A O 1
ATOM 751 N N . LYS A 1 94 ? -5.996 -6.651 -15.775 1.00 92.19 94 LYS A N 1
ATOM 752 C CA . LYS A 1 94 ? -6.685 -5.461 -15.252 1.00 92.19 94 LYS A CA 1
ATOM 753 C C . LYS A 1 94 ? -5.820 -4.221 -15.353 1.00 92.19 94 LYS A C 1
ATOM 755 O O . LYS A 1 94 ? -4.613 -4.271 -15.146 1.00 92.19 94 LYS A O 1
ATOM 760 N N . ASN A 1 95 ? -6.465 -3.077 -15.546 1.00 91.56 95 ASN A N 1
ATOM 761 C CA . ASN A 1 95 ? -5.796 -1.786 -15.436 1.00 91.56 95 ASN A CA 1
ATOM 762 C C . ASN A 1 95 ? -5.597 -1.409 -13.966 1.00 91.56 95 ASN A C 1
ATOM 764 O O . ASN A 1 95 ? -6.504 -1.548 -13.140 1.00 91.56 95 ASN A O 1
ATOM 768 N N . PHE A 1 96 ? -4.413 -0.897 -13.644 1.00 92.00 96 PHE A N 1
ATOM 769 C CA . PHE A 1 96 ? -4.141 -0.344 -12.326 1.00 92.00 96 PHE A CA 1
ATOM 770 C C . PHE A 1 96 ? -4.829 1.021 -12.171 1.00 92.00 96 PHE A C 1
ATOM 772 O O . PHE A 1 96 ? -4.700 1.892 -13.024 1.00 92.00 96 PHE A O 1
ATOM 779 N N . THR A 1 97 ? -5.572 1.209 -11.077 1.00 91.19 97 THR A N 1
ATOM 780 C CA . THR A 1 97 ? -6.405 2.409 -10.838 1.00 91.19 97 THR A CA 1
ATOM 781 C C . THR A 1 97 ? -6.042 3.169 -9.560 1.00 91.19 97 THR A C 1
ATOM 783 O O . THR A 1 97 ? -6.650 4.191 -9.245 1.00 91.19 97 THR A O 1
ATOM 786 N N . PHE A 1 98 ? -5.042 2.701 -8.807 1.00 90.88 98 PHE A N 1
ATOM 787 C CA . PHE A 1 98 ? -4.662 3.253 -7.502 1.00 90.88 98 PHE A CA 1
ATOM 788 C C . PHE A 1 98 ? -3.362 4.069 -7.556 1.00 90.88 98 PHE A C 1
ATOM 790 O O . PHE A 1 98 ? -2.593 4.080 -6.597 1.00 90.88 98 PHE A O 1
ATOM 797 N N . GLU A 1 99 ? -3.121 4.798 -8.648 1.00 89.12 99 GLU A N 1
ATOM 798 C CA . GLU A 1 99 ? -1.865 5.533 -8.857 1.00 89.12 99 GLU A CA 1
ATOM 799 C C . GLU A 1 99 ? -1.555 6.534 -7.743 1.00 89.12 99 GLU A C 1
ATOM 801 O O . GLU A 1 99 ? -0.478 6.502 -7.152 1.00 89.12 99 GLU A O 1
ATOM 806 N N . MET A 1 100 ? -2.533 7.367 -7.381 1.00 87.12 100 MET A N 1
ATOM 807 C CA . MET A 1 100 ? -2.378 8.332 -6.291 1.00 87.12 100 MET A CA 1
ATOM 808 C C . MET A 1 100 ? -1.998 7.649 -4.964 1.00 87.12 100 MET A C 1
ATOM 810 O O . MET A 1 100 ? -1.226 8.194 -4.183 1.00 87.12 100 MET A O 1
ATOM 814 N N . HIS A 1 101 ? -2.522 6.445 -4.719 1.00 88.12 101 HIS A N 1
ATOM 815 C CA . HIS A 1 101 ? -2.282 5.684 -3.491 1.00 88.12 101 HIS A CA 1
ATOM 816 C C . HIS A 1 101 ? -0.858 5.110 -3.473 1.00 88.12 101 HIS A C 1
ATOM 818 O O . HIS A 1 101 ? -0.183 5.183 -2.450 1.00 88.12 101 HIS A O 1
ATOM 824 N N . TRP A 1 102 ? -0.392 4.588 -4.610 1.00 90.06 102 TRP A N 1
ATOM 825 C CA . TRP A 1 102 ? 0.980 4.111 -4.771 1.00 90.06 102 TRP A CA 1
ATOM 826 C C . TRP A 1 102 ? 2.005 5.248 -4.662 1.00 90.06 102 TRP A C 1
ATOM 828 O O . TRP A 1 102 ? 2.984 5.104 -3.937 1.00 90.06 102 TRP A O 1
ATOM 838 N N . ASN A 1 103 ? 1.746 6.406 -5.282 1.00 87.38 103 ASN A N 1
ATOM 839 C CA . ASN A 1 103 ? 2.623 7.576 -5.172 1.00 87.38 103 ASN A CA 1
ATOM 840 C C . ASN A 1 103 ? 2.776 8.047 -3.716 1.00 87.38 103 ASN A C 1
ATOM 842 O O . ASN A 1 103 ? 3.898 8.287 -3.282 1.00 87.38 103 ASN A O 1
ATOM 846 N N . MET A 1 104 ? 1.673 8.142 -2.958 1.00 84.75 104 MET A N 1
ATOM 847 C CA . MET A 1 104 ? 1.716 8.523 -1.537 1.00 84.75 104 MET A CA 1
ATOM 848 C C . MET A 1 104 ? 2.560 7.547 -0.714 1.00 84.75 104 MET A C 1
ATOM 850 O O . MET A 1 104 ? 3.406 7.977 0.056 1.00 84.75 104 MET A O 1
ATOM 854 N N . LEU A 1 105 ? 2.369 6.239 -0.902 1.00 83.25 105 LEU A N 1
ATOM 855 C CA . LEU A 1 105 ? 3.109 5.232 -0.137 1.00 83.25 105 LEU A CA 1
ATOM 856 C C . LEU A 1 105 ? 4.598 5.187 -0.497 1.00 83.25 105 LEU A C 1
ATOM 858 O O . LEU A 1 105 ? 5.425 4.957 0.376 1.00 83.25 105 LEU A O 1
ATOM 862 N N . ARG A 1 106 ? 4.949 5.450 -1.759 1.00 80.88 106 ARG A N 1
ATOM 863 C CA . ARG A 1 106 ? 6.346 5.478 -2.211 1.00 80.88 106 ARG A CA 1
ATOM 864 C C . ARG A 1 106 ? 7.120 6.694 -1.694 1.00 80.88 106 ARG A C 1
ATOM 866 O O . ARG A 1 106 ? 8.326 6.596 -1.499 1.00 80.88 106 ARG A O 1
ATOM 873 N N . LEU A 1 107 ? 6.461 7.843 -1.526 1.00 73.50 107 LEU A N 1
ATOM 874 C CA . LEU A 1 107 ? 7.108 9.068 -1.033 1.00 73.50 107 LEU A CA 1
ATOM 875 C C . LEU A 1 107 ? 7.488 8.977 0.450 1.00 73.50 107 LEU A C 1
ATOM 877 O O . LEU A 1 107 ? 8.491 9.556 0.838 1.00 73.50 107 LEU A O 1
ATOM 881 N N . GLU A 1 108 ? 6.727 8.219 1.235 1.00 65.75 108 GLU A N 1
ATOM 882 C CA . GLU A 1 108 ? 6.944 8.021 2.677 1.00 65.75 108 GLU A CA 1
ATOM 883 C C . GLU A 1 108 ? 7.973 6.917 2.991 1.00 65.75 108 GLU A C 1
ATOM 885 O O . GLU A 1 108 ? 8.396 6.768 4.130 1.00 65.75 108 GLU A O 1
ATOM 890 N N . GLN A 1 109 ? 8.367 6.112 1.996 1.00 56.84 109 GLN A N 1
ATOM 891 C 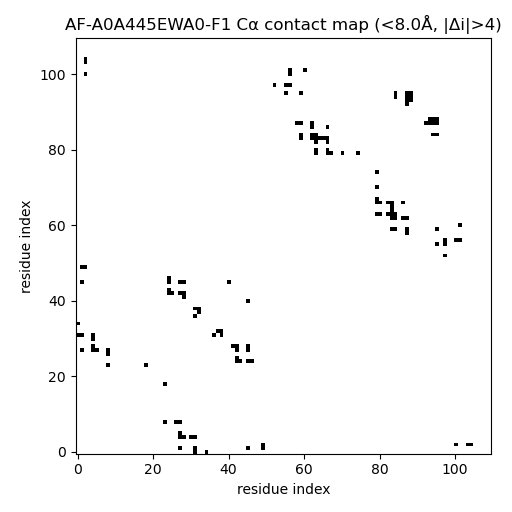CA . GLN A 1 109 ? 9.392 5.064 2.129 1.00 56.84 109 GLN A CA 1
ATOM 892 C C . GLN A 1 109 ? 10.822 5.561 1.832 1.00 56.84 109 GLN A C 1
ATOM 894 O O . GLN A 1 109 ? 11.739 4.743 1.743 1.00 56.84 109 GLN A O 1
ATOM 899 N N . LYS A 1 110 ? 11.010 6.872 1.639 1.00 43.91 110 LYS A N 1
ATOM 900 C CA . LYS A 1 110 ? 12.315 7.527 1.459 1.00 43.91 110 LYS A CA 1
ATOM 901 C C . LYS A 1 110 ? 12.784 8.172 2.753 1.00 43.91 110 LYS A C 1
ATOM 903 O O . LYS A 1 110 ? 14.009 8.115 2.986 1.00 43.91 110 LYS A O 1
#